Protein AF-A0A352VMF1-F1 (afdb_monomer_lite)

pLDDT: mean 87.67, std 10.5, range [43.5, 95.06]

Structure (mmCIF, N/CA/C/O backbone):
data_AF-A0A352VMF1-F1
#
_entry.id   AF-A0A352VMF1-F1
#
loop_
_atom_site.group_PDB
_atom_site.id
_atom_site.type_symbol
_atom_site.label_atom_id
_atom_site.label_alt_id
_atom_site.label_comp_id
_atom_site.label_asym_id
_atom_site.label_entity_id
_atom_site.label_seq_id
_atom_site.pdbx_PDB_ins_code
_atom_site.Cartn_x
_atom_site.Cartn_y
_atom_site.Cartn_z
_atom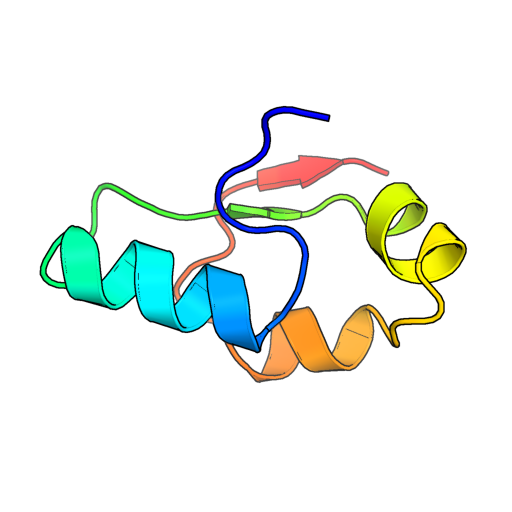_site.occupancy
_atom_site.B_iso_or_equiv
_atom_site.auth_seq_id
_atom_site.auth_comp_id
_atom_site.auth_asym_id
_atom_site.auth_atom_id
_atom_site.pdbx_PDB_model_num
ATOM 1 N N . PRO A 1 1 ? -4.730 13.469 -9.820 1.00 43.50 1 PRO A N 1
ATOM 2 C CA . PRO A 1 1 ? -3.860 12.639 -8.960 1.00 43.50 1 PRO A CA 1
ATOM 3 C C . PRO A 1 1 ? -4.234 12.884 -7.495 1.00 43.50 1 PRO A C 1
ATOM 5 O O . PRO A 1 1 ? -3.718 13.799 -6.861 1.00 43.50 1 PRO A O 1
ATOM 8 N N . THR A 1 2 ? -5.238 12.150 -7.023 1.00 52.03 2 THR A N 1
ATOM 9 C CA . THR A 1 2 ? -5.901 12.375 -5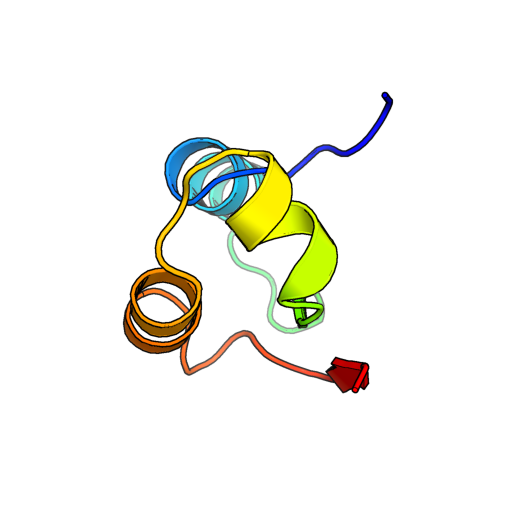.724 1.00 52.03 2 THR A CA 1
ATOM 10 C C . THR A 1 2 ? -5.947 11.072 -4.926 1.00 52.03 2 THR A C 1
ATOM 12 O O . THR A 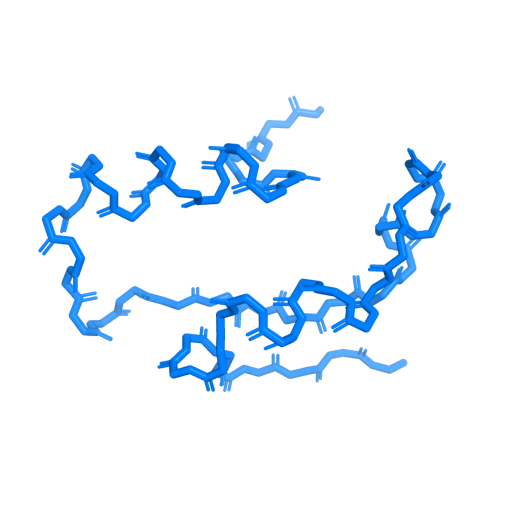1 2 ? -6.894 10.810 -4.193 1.00 52.03 2 THR A O 1
ATOM 15 N N . GLU A 1 3 ? -4.948 10.216 -5.125 1.00 61.66 3 GLU A N 1
ATOM 16 C CA . GLU A 1 3 ? -4.812 8.953 -4.408 1.00 61.66 3 GLU A CA 1
ATOM 17 C C . GLU A 1 3 ? -3.958 9.167 -3.160 1.00 61.66 3 GLU A C 1
ATOM 19 O O . GLU A 1 3 ? -2.951 9.873 -3.187 1.00 61.66 3 GLU A O 1
ATOM 24 N N . ILE A 1 4 ? -4.410 8.597 -2.044 1.00 66.56 4 ILE A N 1
ATOM 25 C CA . ILE A 1 4 ? -3.823 8.797 -0.711 1.00 66.56 4 ILE A CA 1
ATOM 26 C C . ILE A 1 4 ? -2.674 7.797 -0.457 1.00 66.56 4 ILE A C 1
ATOM 28 O O . ILE A 1 4 ? -1.812 8.058 0.378 1.00 66.56 4 ILE A O 1
ATOM 32 N N . ALA A 1 5 ? -2.632 6.691 -1.208 1.00 68.38 5 ALA A N 1
ATOM 33 C CA . ALA A 1 5 ? -1.604 5.653 -1.154 1.00 68.38 5 ALA A CA 1
ATOM 34 C C . ALA A 1 5 ? -1.169 5.294 -2.585 1.00 68.38 5 ALA A C 1
ATOM 36 O O . ALA A 1 5 ? -1.869 4.560 -3.274 1.00 68.38 5 ALA A O 1
ATOM 37 N N . PHE A 1 6 ? -0.049 5.859 -3.030 1.00 79.19 6 PHE A N 1
ATOM 38 C CA . PHE A 1 6 ? 0.508 5.701 -4.383 1.00 79.19 6 PHE A CA 1
ATOM 39 C C . PHE A 1 6 ? 1.887 5.023 -4.380 1.00 79.19 6 PHE A C 1
ATOM 41 O O . PHE A 1 6 ? 2.425 4.700 -5.425 1.00 79.19 6 PHE A O 1
ATOM 48 N N . ASP A 1 7 ? 2.474 4.820 -3.206 1.00 85.12 7 ASP A N 1
ATOM 49 C CA . ASP A 1 7 ? 3.728 4.106 -3.003 1.00 85.12 7 ASP A CA 1
ATOM 50 C C . ASP A 1 7 ? 3.722 3.422 -1.627 1.00 85.12 7 ASP A C 1
ATOM 52 O O . ASP A 1 7 ? 2.775 3.561 -0.850 1.00 85.12 7 ASP A O 1
ATOM 56 N N . ILE A 1 8 ? 4.784 2.683 -1.297 1.00 89.94 8 ILE A N 1
ATOM 57 C CA . ILE A 1 8 ? 4.888 1.985 -0.006 1.00 89.94 8 ILE A CA 1
ATOM 58 C C . ILE A 1 8 ? 4.853 2.974 1.174 1.00 89.94 8 ILE A C 1
ATOM 60 O O . ILE A 1 8 ? 4.241 2.702 2.206 1.00 89.94 8 ILE A O 1
ATOM 64 N N . VAL A 1 9 ? 5.477 4.145 1.032 1.00 91.06 9 VAL A N 1
ATOM 65 C CA . VAL A 1 9 ? 5.593 5.129 2.121 1.00 91.06 9 VAL A CA 1
ATOM 66 C C . VAL A 1 9 ? 4.236 5.761 2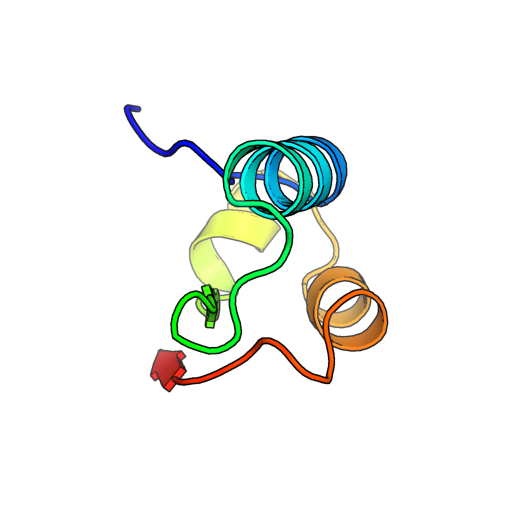.436 1.00 91.06 9 VAL A C 1
ATOM 68 O O . VAL A 1 9 ? 3.849 5.888 3.597 1.00 91.06 9 VAL A O 1
ATOM 71 N N . SER A 1 10 ? 3.501 6.164 1.407 1.00 91.38 10 SER A N 1
ATOM 72 C CA . SER A 1 10 ? 2.156 6.726 1.510 1.00 91.38 10 SER A CA 1
ATOM 73 C C . SER A 1 10 ? 1.132 5.672 1.926 1.00 91.38 10 SER A C 1
ATOM 75 O O . SER A 1 10 ? 0.264 5.983 2.739 1.00 91.38 10 SER A O 1
ATOM 77 N N . ALA A 1 11 ? 1.274 4.419 1.480 1.00 92.31 11 ALA A N 1
ATOM 78 C CA . ALA A 1 11 ? 0.463 3.298 1.950 1.00 92.31 11 ALA A CA 1
ATOM 79 C C . ALA A 1 11 ? 0.622 3.058 3.460 1.00 92.31 11 ALA A C 1
ATOM 81 O O . ALA A 1 11 ? -0.385 2.950 4.163 1.00 92.31 11 ALA A O 1
ATOM 82 N N . HIS A 1 12 ? 1.853 3.079 3.988 1.00 93.94 12 HIS A N 1
ATOM 83 C CA . HIS A 1 12 ? 2.091 3.027 5.438 1.00 93.94 12 HIS A CA 1
ATOM 84 C C . HIS A 1 12 ? 1.418 4.187 6.170 1.00 93.94 12 HIS A C 1
ATOM 86 O O . HIS A 1 12 ? 0.661 3.960 7.112 1.00 93.94 12 HIS A O 1
ATOM 92 N N . ARG A 1 13 ? 1.599 5.422 5.688 1.00 93.12 13 ARG A N 1
ATOM 93 C CA . ARG A 1 13 ? 0.957 6.609 6.283 1.00 93.12 13 ARG A CA 1
ATOM 94 C C . ARG A 1 13 ? -0.568 6.523 6.266 1.00 93.12 13 ARG A C 1
ATOM 96 O O . ARG A 1 13 ? -1.210 6.960 7.216 1.00 93.12 13 ARG A O 1
ATOM 103 N N . ALA A 1 14 ? -1.156 5.969 5.208 1.00 93.25 14 ALA A N 1
ATOM 104 C CA . ALA A 1 14 ? -2.598 5.777 5.104 1.00 93.25 14 ALA A CA 1
ATOM 105 C C . ALA A 1 14 ? -3.108 4.744 6.121 1.00 93.25 14 ALA A C 1
ATOM 107 O O . ALA A 1 14 ? -4.139 4.969 6.757 1.00 93.25 14 ALA A O 1
ATOM 108 N N . LEU A 1 15 ? -2.374 3.642 6.311 1.00 93.38 15 LEU A N 1
ATOM 109 C CA . LEU A 1 15 ? -2.690 2.642 7.330 1.00 93.38 15 LEU A CA 1
ATOM 110 C C . LEU A 1 15 ? -2.562 3.222 8.742 1.00 93.38 15 LEU A C 1
ATOM 112 O O . LEU A 1 15 ? -3.464 3.030 9.552 1.00 93.38 15 LEU A O 1
ATOM 116 N N . GLU A 1 16 ? -1.491 3.959 9.032 1.00 94.19 16 GLU A N 1
ATOM 117 C CA . GLU A 1 16 ? -1.282 4.623 10.327 1.00 94.19 16 GLU A CA 1
ATOM 118 C C . GLU A 1 16 ? -2.376 5.653 10.631 1.00 94.19 16 GLU A C 1
ATOM 120 O O . GLU A 1 16 ? -2.932 5.660 11.727 1.00 94.19 16 GLU A O 1
ATOM 125 N N . ALA A 1 17 ? -2.752 6.479 9.650 1.00 94.50 17 ALA A N 1
ATOM 126 C CA . ALA A 1 17 ? -3.807 7.482 9.807 1.00 94.50 17 ALA A CA 1
ATOM 127 C C . ALA A 1 17 ? -5.192 6.875 10.100 1.00 94.50 17 ALA A C 1
ATOM 129 O O . ALA A 1 17 ? -6.070 7.561 10.624 1.00 94.50 17 ALA A O 1
ATOM 130 N N . LEU A 1 18 ? -5.394 5.601 9.757 1.00 93.06 18 LEU A N 1
ATOM 131 C CA . LEU A 1 18 ? -6.631 4.851 9.979 1.00 93.06 18 LEU A CA 1
ATOM 132 C C . LEU A 1 18 ? -6.501 3.805 11.094 1.00 93.06 18 LEU A C 1
ATOM 134 O O . LEU A 1 18 ? -7.329 2.893 11.160 1.00 93.06 18 LEU A O 1
ATOM 138 N N . ASP A 1 19 ? -5.467 3.922 11.934 1.00 94.75 19 ASP A N 1
ATOM 139 C CA . ASP A 1 19 ? -5.169 3.010 13.046 1.00 94.75 19 ASP A CA 1
ATOM 140 C C . ASP A 1 19 ? -5.147 1.532 12.617 1.00 94.75 19 ASP A C 1
ATOM 142 O O . ASP A 1 19 ? -5.611 0.630 13.311 1.00 94.75 19 ASP A O 1
ATOM 146 N N . ARG A 1 20 ? -4.669 1.290 11.390 1.00 92.75 20 ARG A N 1
ATOM 147 C CA . ARG A 1 20 ? -4.570 -0.028 10.746 1.00 92.75 20 ARG A CA 1
ATOM 148 C C . ARG A 1 20 ? -5.867 -0.845 10.806 1.00 92.75 20 ARG A C 1
ATOM 150 O O . ARG A 1 20 ? -5.819 -2.074 10.869 1.00 92.75 20 ARG A O 1
ATOM 157 N N . ARG A 1 21 ? -7.028 -0.180 10.772 1.00 94.31 21 ARG A N 1
ATOM 158 C CA . ARG A 1 21 ? -8.340 -0.842 10.831 1.00 94.31 21 ARG A CA 1
ATOM 159 C C . ARG A 1 21 ? -8.456 -1.952 9.781 1.00 94.31 21 ARG A C 1
ATOM 161 O O . ARG A 1 21 ? -8.211 -1.728 8.598 1.00 94.31 21 ARG A O 1
ATOM 168 N N . GLU A 1 22 ? -8.928 -3.126 10.192 1.00 92.81 22 GLU A N 1
ATOM 169 C CA . GLU A 1 22 ? -9.017 -4.297 9.308 1.00 92.81 22 GLU A CA 1
ATOM 170 C C . GLU A 1 22 ? -9.954 -4.088 8.114 1.00 92.81 22 GLU A C 1
ATOM 172 O O . GLU A 1 22 ? -9.744 -4.660 7.056 1.00 92.81 22 GLU A O 1
ATOM 177 N N . ALA A 1 23 ? -10.965 -3.226 8.220 1.00 93.44 23 ALA A N 1
ATOM 178 C CA . ALA A 1 23 ? -11.854 -2.940 7.093 1.00 93.44 23 ALA A CA 1
ATOM 179 C C . ALA A 1 23 ? -11.170 -2.172 5.941 1.00 93.44 23 ALA A C 1
ATOM 181 O O . ALA A 1 23 ? -11.768 -2.010 4.879 1.00 93.44 23 ALA A O 1
ATOM 182 N N . PHE A 1 24 ? -9.951 -1.659 6.142 1.00 93.19 24 PHE A N 1
ATOM 183 C CA . PHE A 1 24 ? -9.216 -0.901 5.137 1.00 93.19 24 PHE A CA 1
ATOM 184 C C . PHE A 1 24 ? -8.038 -1.707 4.589 1.00 93.19 24 PHE A C 1
ATOM 186 O O . PHE A 1 24 ? -7.101 -2.036 5.312 1.00 93.19 24 PHE A O 1
ATOM 193 N N . GLY A 1 25 ? -8.099 -1.987 3.291 1.00 92.69 25 GLY A N 1
ATOM 194 C CA . GLY A 1 25 ? -7.050 -2.642 2.523 1.00 92.69 25 GLY A CA 1
ATOM 195 C C . GLY A 1 25 ? -6.935 -2.023 1.133 1.00 92.69 25 GLY A C 1
ATOM 196 O O . GLY A 1 25 ? -7.627 -1.057 0.803 1.00 92.69 25 GLY A O 1
ATOM 197 N N . PHE A 1 26 ? -6.056 -2.588 0.321 1.00 92.81 26 PHE A N 1
ATOM 198 C CA . PHE A 1 26 ? -5.725 -2.117 -1.011 1.00 92.81 26 PHE A CA 1
ATOM 199 C C . PHE A 1 26 ? -6.381 -2.986 -2.083 1.00 92.81 26 PHE A C 1
ATOM 201 O O . PHE A 1 26 ? -6.465 -4.214 -1.971 1.00 92.81 26 PHE A O 1
ATOM 208 N N . ASN A 1 27 ? -6.822 -2.318 -3.146 1.00 91.50 27 ASN A N 1
ATOM 209 C CA . ASN A 1 27 ? -7.046 -2.951 -4.435 1.00 91.50 27 ASN A CA 1
ATOM 210 C C . ASN A 1 27 ? -5.725 -2.876 -5.203 1.00 91.50 27 ASN A C 1
ATOM 212 O O . ASN A 1 27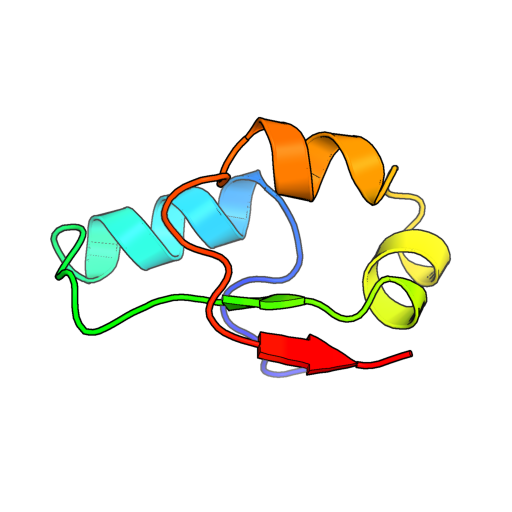 ? -5.248 -1.778 -5.485 1.00 91.50 27 ASN A O 1
ATOM 216 N N . PHE A 1 28 ? -5.117 -4.023 -5.479 1.00 90.38 28 PHE A N 1
ATOM 217 C CA . PHE A 1 28 ? -3.816 -4.086 -6.127 1.00 90.38 28 PHE A CA 1
ATOM 218 C C . PHE A 1 28 ? -3.972 -4.051 -7.648 1.00 90.38 28 PHE A C 1
ATOM 220 O O . PHE A 1 28 ? -4.587 -4.942 -8.235 1.00 90.38 28 PHE A O 1
ATOM 227 N N . ASP A 1 29 ? -3.391 -3.031 -8.273 1.00 90.00 29 ASP A N 1
ATOM 228 C CA . ASP A 1 29 ? -3.283 -2.897 -9.724 1.00 90.00 29 ASP A CA 1
ATOM 229 C C . ASP A 1 29 ? -1.817 -2.569 -10.073 1.00 90.00 29 ASP A C 1
ATOM 231 O O . ASP A 1 29 ? -1.343 -1.469 -9.759 1.00 90.00 29 ASP A O 1
ATOM 235 N N . PRO A 1 30 ? -1.072 -3.507 -10.687 1.00 86.50 30 PRO A N 1
ATOM 236 C CA . PRO A 1 30 ? 0.353 -3.329 -10.940 1.00 86.50 30 PRO A CA 1
ATOM 237 C C . PRO A 1 30 ? 0.642 -2.234 -11.973 1.00 86.50 30 PRO A C 1
ATOM 239 O O . PRO A 1 30 ? 1.709 -1.625 -11.912 1.00 86.50 30 PRO A O 1
ATOM 242 N N . SER A 1 31 ? -0.298 -1.924 -12.873 1.00 85.56 31 SER A N 1
ATOM 243 C CA . SER A 1 31 ? -0.061 -0.983 -13.976 1.00 85.56 31 SER A CA 1
ATOM 244 C C . SER A 1 31 ? 0.270 0.436 -13.492 1.00 85.56 31 SER A C 1
ATOM 246 O O . SER A 1 31 ? 1.105 1.123 -14.085 1.00 85.56 31 SER A O 1
ATOM 248 N N . HIS A 1 32 ? -0.325 0.857 -12.372 1.00 83.81 32 HIS A N 1
ATOM 249 C CA . HIS A 1 32 ? -0.078 2.165 -11.765 1.00 83.81 32 HIS A CA 1
ATOM 250 C C . HIS A 1 32 ? 1.307 2.231 -11.113 1.00 83.81 32 HIS A C 1
ATOM 252 O O . HIS A 1 32 ? 2.019 3.224 -11.274 1.00 83.81 32 HIS A O 1
ATOM 258 N N . LEU A 1 33 ? 1.705 1.151 -10.430 1.00 82.12 33 LEU A N 1
ATOM 259 C CA . LEU A 1 33 ? 2.987 1.052 -9.731 1.00 82.12 33 LEU A CA 1
ATOM 260 C C . LEU A 1 33 ? 4.159 0.976 -10.717 1.00 82.12 33 LEU A C 1
ATOM 262 O O . LEU A 1 33 ? 5.158 1.676 -10.547 1.00 82.12 33 LEU A O 1
ATOM 266 N N . GLU A 1 34 ? 4.028 0.184 -11.783 1.00 85.06 34 GLU A N 1
ATOM 267 C CA . GLU A 1 34 ? 5.062 0.075 -12.818 1.00 85.06 34 GLU A CA 1
ATOM 268 C C . GLU A 1 34 ? 5.293 1.412 -13.527 1.00 85.06 34 GLU A C 1
ATOM 270 O O . GLU A 1 34 ? 6.439 1.816 -13.737 1.00 85.06 34 GLU A O 1
ATOM 275 N N . TRP A 1 35 ? 4.221 2.150 -13.839 1.00 83.44 35 TRP A N 1
ATOM 276 C CA . TRP A 1 35 ? 4.335 3.473 -14.458 1.00 83.44 35 TRP A CA 1
ATOM 277 C C . TRP A 1 35 ? 5.046 4.495 -13.554 1.00 83.44 35 TRP A C 1
ATOM 279 O O . TRP A 1 35 ? 5.738 5.387 -14.046 1.00 83.44 35 TRP A O 1
ATOM 289 N N . GLN A 1 36 ? 4.937 4.340 -12.234 1.00 83.75 36 GLN A N 1
ATOM 290 C CA . GLN A 1 36 ? 5.640 5.155 -11.237 1.00 83.75 36 GLN A CA 1
ATOM 291 C C . GLN A 1 36 ? 7.090 4.698 -10.991 1.00 83.75 36 GLN A C 1
ATOM 293 O O . GLN A 1 36 ? 7.797 5.305 -10.185 1.00 83.75 36 GLN A O 1
ATOM 298 N N . GLY A 1 37 ? 7.555 3.655 -11.689 1.00 85.12 37 GLY A N 1
ATOM 299 C CA . GLY A 1 37 ? 8.895 3.090 -11.530 1.00 85.12 37 GLY A CA 1
ATOM 300 C C . GLY A 1 37 ? 9.058 2.241 -10.268 1.00 85.12 37 GLY A C 1
ATOM 301 O O . GLY A 1 37 ? 10.187 1.996 -9.839 1.00 85.12 37 GLY A O 1
ATOM 302 N N . MET A 1 38 ? 7.953 1.809 -9.655 1.00 87.50 38 MET A N 1
ATOM 303 C CA . MET A 1 38 ? 7.974 0.888 -8.526 1.00 87.50 38 MET A CA 1
ATOM 304 C C . MET A 1 38 ? 8.011 -0.566 -8.987 1.00 87.50 38 MET A C 1
ATOM 306 O O . MET A 1 38 ? 7.551 -0.911 -10.069 1.00 87.50 38 MET A O 1
ATOM 310 N N . GLU A 1 39 ? 8.536 -1.427 -8.118 1.00 90.00 39 GLU A N 1
ATOM 311 C CA . GLU A 1 39 ? 8.496 -2.877 -8.280 1.00 90.00 39 GLU A CA 1
ATOM 312 C C . GLU A 1 39 ? 7.213 -3.406 -7.608 1.00 90.00 39 GLU A C 1
ATOM 314 O O . GLU A 1 39 ? 7.144 -3.408 -6.374 1.00 90.00 39 GLU A O 1
ATOM 319 N N . PRO A 1 40 ? 6.184 -3.843 -8.362 1.00 89.19 40 PRO A N 1
ATOM 320 C CA . PRO A 1 40 ? 4.880 -4.182 -7.783 1.00 89.19 40 PRO A CA 1
ATOM 321 C C . PRO A 1 40 ? 4.945 -5.356 -6.801 1.00 89.19 40 PRO A C 1
ATOM 323 O O . PRO A 1 40 ? 4.217 -5.372 -5.812 1.00 89.19 40 PRO A O 1
ATOM 326 N N . ALA A 1 41 ? 5.858 -6.303 -7.036 1.00 92.38 41 ALA A N 1
ATOM 327 C CA . ALA A 1 41 ? 6.088 -7.438 -6.146 1.00 92.38 41 ALA A CA 1
ATOM 328 C C . ALA A 1 41 ? 6.437 -6.991 -4.716 1.00 92.38 41 ALA A C 1
ATOM 330 O O . ALA A 1 41 ? 5.878 -7.519 -3.760 1.00 92.38 41 ALA A O 1
ATOM 331 N N . ARG A 1 42 ? 7.256 -5.940 -4.560 1.00 92.62 42 ARG A N 1
ATOM 332 C CA . ARG A 1 42 ? 7.595 -5.399 -3.233 1.00 92.62 42 ARG A CA 1
ATOM 333 C C . ARG A 1 42 ? 6.387 -4.854 -2.488 1.00 92.62 42 ARG A C 1
ATOM 335 O O . ARG A 1 42 ? 6.358 -4.912 -1.268 1.00 92.62 42 ARG A O 1
ATOM 342 N N . PHE A 1 43 ? 5.404 -4.308 -3.202 1.00 91.88 43 PHE A N 1
ATOM 343 C CA . PHE A 1 43 ? 4.182 -3.815 -2.570 1.00 91.88 43 PHE A CA 1
ATOM 344 C C . PHE A 1 43 ? 3.354 -4.969 -1.988 1.00 91.88 43 PHE A C 1
ATOM 346 O O . PHE A 1 43 ? 2.802 -4.840 -0.898 1.00 91.88 43 PHE A O 1
ATOM 353 N N . ILE A 1 44 ? 3.303 -6.107 -2.688 1.00 92.75 44 ILE A N 1
ATOM 354 C CA . ILE A 1 44 ? 2.638 -7.322 -2.199 1.00 92.75 44 ILE A CA 1
ATOM 355 C C . ILE A 1 44 ? 3.375 -7.878 -0.976 1.00 92.75 44 ILE A C 1
ATOM 357 O O . ILE A 1 44 ? 2.730 -8.198 0.021 1.00 92.75 44 ILE A O 1
ATOM 361 N N . ASP A 1 45 ? 4.707 -7.957 -1.038 1.00 94.81 45 ASP A N 1
ATOM 362 C CA . ASP A 1 45 ? 5.532 -8.473 0.061 1.00 94.81 45 ASP A CA 1
ATOM 363 C C . ASP A 1 45 ? 5.438 -7.606 1.326 1.00 94.81 45 ASP A C 1
ATOM 365 O O . ASP A 1 45 ? 5.492 -8.127 2.441 1.00 94.81 45 ASP A O 1
ATOM 369 N N . GLU A 1 46 ? 5.276 -6.292 1.165 1.00 95.06 46 GLU A N 1
ATOM 370 C CA . GLU A 1 46 ? 5.171 -5.343 2.276 1.00 95.06 46 GLU A CA 1
ATOM 371 C C . GLU A 1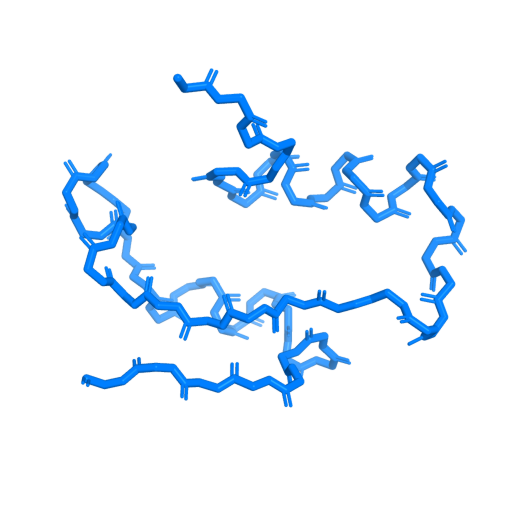 46 ? 3.782 -5.348 2.938 1.00 95.06 46 GLU A C 1
ATOM 373 O O . GLU A 1 46 ? 3.670 -5.165 4.153 1.00 95.06 46 GLU A O 1
ATOM 378 N N . PHE A 1 47 ? 2.712 -5.571 2.163 1.00 93.75 47 PHE A N 1
ATOM 379 C CA . PHE A 1 47 ? 1.325 -5.517 2.646 1.00 93.75 47 PHE A CA 1
ATOM 380 C C . PHE A 1 47 ? 0.522 -6.807 2.384 1.00 93.75 47 PHE A C 1
ATOM 382 O O . PHE A 1 47 ? -0.617 -6.730 1.904 1.00 93.75 47 PHE A O 1
ATOM 389 N N . PRO A 1 48 ? 1.045 -8.001 2.722 1.00 94.44 48 PRO A N 1
ATOM 390 C CA . PRO A 1 48 ? 0.430 -9.275 2.345 1.00 94.44 48 PRO A CA 1
ATOM 391 C C . PRO A 1 48 ? -0.937 -9.493 3.008 1.00 94.44 48 PRO A C 1
ATOM 393 O O . PRO A 1 48 ? -1.796 -10.179 2.461 1.00 94.44 48 PRO A O 1
ATOM 396 N N . ASP A 1 49 ? -1.165 -8.887 4.175 1.00 94.50 49 ASP A N 1
ATOM 397 C CA . ASP A 1 49 ? -2.406 -8.954 4.951 1.00 94.50 49 ASP A CA 1
ATOM 398 C C . ASP A 1 49 ? -3.434 -7.878 4.564 1.00 94.50 49 ASP A C 1
ATOM 400 O O . ASP A 1 49 ? -4.516 -7.823 5.152 1.00 94.50 49 ASP A O 1
ATOM 404 N N . ARG A 1 50 ? -3.116 -7.006 3.596 1.00 94.12 50 ARG A N 1
ATOM 405 C CA . ARG A 1 50 ? -3.966 -5.864 3.216 1.00 94.12 50 ARG A CA 1
ATOM 406 C C . ARG A 1 50 ? -4.400 -5.860 1.758 1.00 94.12 50 ARG A C 1
ATOM 408 O O . ARG A 1 50 ? -5.050 -4.902 1.360 1.00 94.12 50 ARG A O 1
ATOM 415 N N . ILE A 1 51 ? -4.104 -6.885 0.961 1.00 93.56 51 ILE A N 1
ATOM 416 C CA . ILE A 1 51 ? -4.593 -6.971 -0.425 1.00 93.56 51 ILE A CA 1
ATOM 417 C C . ILE A 1 51 ? -5.967 -7.645 -0.445 1.00 93.56 51 ILE A C 1
ATOM 419 O O . ILE A 1 51 ? -6.078 -8.843 -0.195 1.00 93.56 51 ILE A O 1
ATOM 423 N N . TYR A 1 52 ? -7.026 -6.881 -0.724 1.00 94.75 52 TYR A N 1
ATOM 424 C CA . TYR A 1 52 ? -8.411 -7.391 -0.682 1.00 94.75 52 TYR A CA 1
ATOM 425 C C . TYR A 1 52 ? -8.987 -7.682 -2.063 1.00 94.75 52 TYR A C 1
ATOM 427 O O . TYR A 1 52 ? -9.946 -8.441 -2.190 1.00 94.75 52 TYR A O 1
ATOM 435 N N . HIS A 1 53 ? -8.410 -7.081 -3.098 1.00 93.88 53 HIS A N 1
ATOM 436 C CA . HIS A 1 53 ? -8.815 -7.286 -4.478 1.00 93.88 53 HIS A CA 1
ATOM 437 C C . HIS A 1 53 ? -7.615 -7.074 -5.407 1.00 93.88 53 HIS A C 1
ATOM 439 O O . HIS A 1 53 ? -6.667 -6.377 -5.040 1.00 93.88 53 HIS A O 1
ATOM 445 N N . VAL A 1 54 ? -7.652 -7.688 -6.591 1.00 92.25 54 VAL A N 1
ATOM 446 C CA . VAL A 1 54 ? -6.612 -7.574 -7.620 1.00 92.25 54 VAL A CA 1
ATOM 447 C C . VAL A 1 54 ? -7.269 -7.257 -8.959 1.00 92.25 54 VAL A C 1
ATOM 449 O O . VAL A 1 54 ? -8.261 -7.885 -9.330 1.00 92.25 54 VAL A O 1
ATOM 452 N N . HIS A 1 55 ? -6.706 -6.294 -9.681 1.00 86.94 55 HIS A N 1
ATOM 453 C CA . HIS A 1 55 ? -7.050 -5.982 -11.063 1.00 86.94 55 HIS A CA 1
ATOM 454 C C . HIS A 1 55 ? -5.907 -6.448 -11.983 1.00 86.94 55 HIS A C 1
ATOM 456 O O . HIS A 1 55 ? -4.739 -6.255 -11.643 1.00 86.94 55 HIS A O 1
ATOM 462 N N . MET A 1 56 ? -6.241 -7.118 -13.095 1.00 74.62 56 MET A N 1
ATOM 463 C CA . MET A 1 56 ? -5.288 -7.695 -14.061 1.00 74.62 56 MET A CA 1
ATOM 464 C C . MET A 1 56 ? -5.457 -7.071 -15.439 1.00 74.62 56 MET A C 1
ATOM 466 O O . MET A 1 56 ? -6.626 -6.956 -15.873 1.00 74.62 56 MET A O 1
#

Foldseek 3Di:
DPDQCQDPVSVVVVCVVVVVDLVAADAQEVVSQVVVVHDSVVVCVSCVSRHPHYDD

Sequence (56 aa):
PTEIAFDIVSAHRALEALDRREAFGFNFDPSHLEWQGMEPARFIDEFPDRIYHVHM

Radius of gyration: 10.76 Å; chains: 1; bounding box: 21×22×28 Å

Secondary structure (DSSP, 8-state):
---S-SSHHHHHHHHHHTTT-TT--EEE-HHHHHHTT--HHHHHHH-TTSEEEE--